Protein AF-A0A6M8W0R6-F1 (afdb_monomer_lite)

Structure (mmCIF, N/CA/C/O backbone):
data_AF-A0A6M8W0R6-F1
#
_entry.id   AF-A0A6M8W0R6-F1
#
loop_
_atom_site.group_PDB
_atom_site.id
_atom_site.type_symbol
_atom_site.label_atom_id
_atom_site.label_alt_id
_atom_site.label_comp_id
_atom_site.label_asym_id
_atom_site.label_entity_id
_atom_site.label_seq_id
_atom_site.pdbx_PDB_ins_code
_atom_site.Cartn_x
_atom_site.Cartn_y
_atom_site.Cartn_z
_atom_site.occupancy
_atom_site.B_iso_or_equiv
_atom_site.auth_seq_id
_atom_site.auth_comp_id
_atom_site.auth_asym_id
_atom_site.auth_atom_id
_atom_site.pdbx_PDB_model_num
ATOM 1 N N . MET A 1 1 ? -6.877 -19.768 3.402 1.00 74.31 1 MET A N 1
ATOM 2 C CA . MET A 1 1 ? -6.505 -19.275 4.752 1.00 74.31 1 MET A CA 1
ATOM 3 C C . MET A 1 1 ? -7.081 -17.891 5.001 1.00 74.31 1 MET A C 1
ATOM 5 O O . MET A 1 1 ? -7.782 -17.761 5.990 1.00 74.31 1 MET A O 1
ATOM 9 N N . ILE A 1 2 ? -6.895 -16.935 4.081 1.00 82.69 2 ILE A N 1
ATOM 10 C CA . ILE A 1 2 ? -7.467 -15.575 4.147 1.00 82.69 2 ILE A CA 1
ATOM 11 C C . ILE A 1 2 ? -8.979 -15.591 4.434 1.00 82.69 2 ILE A C 1
ATOM 13 O O . ILE A 1 2 ? -9.395 -15.089 5.466 1.00 82.69 2 ILE A O 1
ATOM 17 N N . GLU A 1 3 ? -9.780 -16.310 3.637 1.00 85.50 3 GLU A N 1
ATOM 18 C CA . GLU A 1 3 ? -11.243 -16.415 3.842 1.00 85.50 3 GLU A CA 1
ATOM 19 C C . GLU A 1 3 ? -11.648 -16.878 5.252 1.00 85.50 3 GLU A C 1
ATOM 21 O O . GLU A 1 3 ? -12.659 -16.446 5.806 1.00 85.50 3 GLU A O 1
ATOM 26 N N . ARG A 1 4 ? -10.855 -17.776 5.852 1.00 89.25 4 ARG A N 1
ATOM 27 C CA . ARG A 1 4 ? -11.108 -18.260 7.212 1.00 89.25 4 ARG A CA 1
ATOM 28 C C . ARG A 1 4 ? -10.825 -17.161 8.233 1.00 89.25 4 ARG A C 1
ATOM 30 O O . ARG A 1 4 ? -11.623 -17.012 9.152 1.00 89.25 4 ARG A O 1
ATOM 37 N N . THR A 1 5 ? -9.721 -16.432 8.084 1.00 87.81 5 THR A N 1
ATOM 38 C CA . THR A 1 5 ? -9.369 -15.304 8.958 1.00 87.81 5 THR A CA 1
ATOM 39 C C . THR A 1 5 ? -10.418 -14.199 8.862 1.00 87.81 5 THR A C 1
ATOM 41 O O . THR A 1 5 ? -10.904 -13.751 9.895 1.00 87.81 5 THR A O 1
ATOM 44 N N . THR A 1 6 ? -10.868 -13.862 7.651 1.00 91.06 6 THR A N 1
ATOM 45 C CA . THR A 1 6 ? -11.918 -12.858 7.423 1.00 91.06 6 THR A CA 1
ATOM 46 C C . THR A 1 6 ? -13.233 -13.221 8.075 1.00 91.06 6 THR A C 1
ATOM 48 O O . THR A 1 6 ? -13.849 -12.384 8.734 1.00 91.06 6 THR A O 1
ATOM 51 N N . ARG A 1 7 ? -13.641 -14.488 7.976 1.00 94.62 7 ARG A N 1
ATOM 52 C CA . ARG A 1 7 ? -14.832 -14.960 8.681 1.00 94.62 7 ARG A CA 1
ATOM 53 C C . ARG A 1 7 ? -14.685 -14.826 10.198 1.00 94.62 7 ARG A C 1
ATOM 55 O O . ARG A 1 7 ? -15.567 -14.267 10.833 1.00 94.62 7 ARG A O 1
ATOM 62 N N . LEU A 1 8 ? -13.567 -15.290 10.764 1.00 94.31 8 LEU A N 1
ATOM 63 C CA . LEU A 1 8 ? -13.318 -15.200 12.209 1.00 94.31 8 LEU A CA 1
ATOM 64 C C . LEU A 1 8 ? -13.283 -13.745 12.696 1.00 94.31 8 LEU A C 1
ATOM 66 O O . LEU A 1 8 ? -13.772 -13.454 13.784 1.00 94.31 8 LEU A O 1
ATOM 70 N N . LYS A 1 9 ? -12.732 -12.828 11.891 1.00 96.12 9 LYS A N 1
ATOM 71 C CA . LYS A 1 9 ? -12.726 -11.397 12.202 1.00 96.12 9 LYS A CA 1
ATOM 72 C C . LYS A 1 9 ? -14.151 -10.856 12.238 1.00 96.12 9 LYS A C 1
ATOM 74 O O . LYS A 1 9 ? -14.508 -10.159 13.180 1.00 96.12 9 LYS A O 1
ATOM 79 N N . GLY A 1 10 ? -14.975 -11.226 11.255 1.00 94.19 10 GLY A N 1
ATOM 80 C CA . GLY A 1 10 ? -16.397 -10.884 11.221 1.00 94.19 10 GLY A CA 1
ATOM 81 C C . GLY A 1 10 ? -17.156 -11.376 12.456 1.00 94.19 10 GLY A C 1
ATOM 82 O O . GLY A 1 10 ? -17.935 -10.618 13.030 1.00 94.19 10 GLY A O 1
ATOM 83 N N . ASP A 1 11 ? -16.874 -12.599 12.912 1.00 95.62 11 ASP A N 1
ATOM 84 C CA . ASP A 1 11 ? -17.458 -13.148 14.141 1.00 95.62 11 ASP A CA 1
ATOM 85 C C . ASP A 1 11 ? -17.051 -12.315 15.373 1.00 95.62 11 ASP A C 1
ATOM 87 O O . ASP A 1 11 ? -17.911 -11.934 16.167 1.00 95.62 11 ASP A O 1
ATOM 91 N N . ALA A 1 12 ? -15.767 -11.958 15.501 1.00 95.25 12 ALA A N 1
ATOM 92 C CA . ALA A 1 12 ? -15.261 -11.126 16.598 1.00 95.25 12 ALA A CA 1
ATOM 93 C C . ALA A 1 12 ? -15.874 -9.713 16.601 1.00 95.25 12 ALA A C 1
ATOM 95 O O . ALA A 1 12 ? -16.261 -9.193 17.651 1.00 95.25 12 ALA A O 1
ATOM 96 N N . VAL A 1 13 ? -16.032 -9.109 15.419 1.00 95.38 13 VAL A N 1
ATOM 97 C CA . VAL A 1 13 ? -16.714 -7.818 15.255 1.00 95.38 13 VAL A CA 1
ATOM 98 C C . VAL A 1 13 ? -18.177 -7.920 15.686 1.00 95.38 13 VAL A C 1
ATOM 100 O O . VAL A 1 13 ? -18.659 -7.068 16.438 1.00 95.38 13 VAL A O 1
ATOM 103 N N . ALA A 1 14 ? -18.877 -8.985 15.283 1.00 96.00 14 ALA A N 1
ATOM 104 C CA . ALA A 1 14 ? -20.269 -9.220 15.660 1.00 96.00 14 ALA A CA 1
ATOM 105 C C . ALA A 1 14 ? -20.444 -9.404 17.178 1.00 96.00 14 ALA A C 1
ATOM 107 O O . ALA A 1 14 ? -21.436 -8.938 17.743 1.00 96.00 14 ALA A O 1
ATOM 108 N N . THR A 1 15 ? -19.470 -10.020 17.856 1.00 96.31 15 THR A N 1
ATOM 109 C CA . THR A 1 15 ? -19.457 -10.164 19.321 1.00 96.31 15 THR A CA 1
ATOM 110 C C . THR A 1 15 ? -18.869 -8.963 20.063 1.00 96.31 15 THR A C 1
ATOM 112 O O . THR A 1 15 ? -18.814 -8.990 21.290 1.00 96.31 15 THR A O 1
ATOM 115 N N . ARG A 1 16 ? -18.474 -7.896 19.352 1.00 95.44 16 ARG A N 1
ATOM 116 C CA . ARG A 1 16 ? -17.844 -6.687 19.911 1.00 95.44 16 ARG A CA 1
ATOM 117 C C . ARG A 1 16 ? -16.530 -6.946 20.656 1.00 95.44 16 ARG A C 1
ATOM 119 O O . ARG A 1 16 ? -16.221 -6.257 21.627 1.00 95.44 16 ARG A O 1
ATOM 126 N N . ASP A 1 17 ? -15.760 -7.925 20.194 1.00 97.31 17 ASP A N 1
ATOM 127 C CA . ASP A 1 17 ? -14.428 -8.217 20.720 1.00 97.31 17 ASP A CA 1
ATOM 128 C C . ASP A 1 17 ? -13.361 -7.498 19.883 1.00 97.31 17 ASP A C 1
ATOM 130 O O . ASP A 1 17 ? -12.861 -8.020 18.885 1.00 97.31 17 ASP A O 1
ATOM 134 N N . GLU A 1 18 ? -13.043 -6.262 20.274 1.00 96.44 18 GLU A N 1
ATOM 135 C CA . GLU A 1 18 ? -12.073 -5.424 19.559 1.00 96.44 18 GLU A CA 1
ATOM 136 C C . GLU A 1 18 ? -10.663 -6.026 19.562 1.00 96.44 18 GLU A C 1
ATOM 138 O O . GLU A 1 18 ? -9.964 -5.954 18.552 1.00 96.44 18 GLU A O 1
ATOM 143 N N . ALA A 1 19 ? -10.247 -6.634 20.676 1.00 96.44 19 ALA A N 1
ATOM 144 C CA . ALA A 1 19 ? -8.911 -7.202 20.804 1.00 96.44 19 ALA A CA 1
ATOM 145 C C . ALA A 1 19 ? -8.714 -8.335 19.790 1.00 96.44 19 ALA A C 1
ATOM 147 O O . ALA A 1 19 ? -7.768 -8.300 18.999 1.00 96.44 19 ALA A O 1
ATOM 148 N N . ILE A 1 20 ? -9.657 -9.283 19.743 1.00 97.19 20 ILE A N 1
ATOM 149 C CA . ILE A 1 20 ? -9.612 -10.389 18.782 1.00 97.19 20 ILE A CA 1
ATOM 150 C C . ILE A 1 20 ? -9.788 -9.876 17.346 1.00 97.19 20 ILE A C 1
ATOM 152 O O . ILE A 1 20 ? -9.085 -10.335 16.445 1.00 97.19 20 ILE A O 1
ATOM 156 N N . ALA A 1 21 ? -10.685 -8.915 17.104 1.00 97.88 21 ALA A N 1
ATOM 157 C CA . ALA A 1 21 ? -10.889 -8.359 15.766 1.00 97.88 21 ALA A CA 1
ATOM 158 C C . ALA A 1 21 ? -9.613 -7.696 15.214 1.00 97.88 21 ALA A C 1
ATOM 160 O O . ALA A 1 21 ? -9.256 -7.907 14.052 1.00 97.88 21 ALA A O 1
ATOM 161 N N . ASN A 1 22 ? -8.896 -6.939 16.048 1.00 98.25 22 ASN A N 1
ATOM 162 C CA . ASN A 1 22 ? -7.649 -6.273 15.674 1.00 98.25 22 ASN A CA 1
ATOM 163 C C . ASN A 1 22 ? -6.489 -7.266 15.500 1.00 98.25 22 ASN A C 1
ATOM 165 O O . ASN A 1 22 ? -5.708 -7.136 14.554 1.00 98.25 22 ASN A O 1
ATOM 169 N N . GLU A 1 23 ? -6.394 -8.296 16.347 1.00 98.00 23 GLU A N 1
ATOM 170 C CA . GLU A 1 23 ? -5.420 -9.379 16.160 1.00 98.00 23 GLU A CA 1
ATOM 171 C C . GLU A 1 23 ? -5.658 -10.116 14.830 1.00 98.00 23 GLU A C 1
ATOM 173 O O . GLU A 1 23 ? -4.725 -10.344 14.056 1.00 98.00 23 GLU A O 1
ATOM 178 N N . LEU A 1 24 ? -6.916 -10.437 14.512 1.00 98.00 24 LEU A N 1
ATOM 179 C CA . LEU A 1 24 ? -7.282 -11.090 13.255 1.00 98.00 24 LEU A CA 1
ATOM 180 C C . LEU A 1 24 ? -7.029 -10.201 12.036 1.00 98.00 24 LEU A C 1
ATOM 182 O O . LEU A 1 24 ? -6.551 -10.711 11.024 1.00 98.00 24 LEU A O 1
ATOM 186 N N . LEU A 1 25 ? -7.258 -8.888 12.139 1.00 98.19 25 LEU A N 1
ATOM 187 C CA . LEU A 1 25 ? -6.863 -7.928 11.105 1.00 98.19 25 LEU A CA 1
ATOM 188 C C . LEU A 1 25 ? -5.352 -7.977 10.835 1.00 98.19 25 LEU A C 1
ATOM 190 O O . LEU A 1 25 ? -4.927 -7.961 9.679 1.00 98.19 25 LEU A O 1
ATOM 194 N N . ALA A 1 26 ? -4.526 -8.068 11.881 1.00 98.06 26 ALA A N 1
ATOM 195 C CA . ALA A 1 26 ? -3.083 -8.197 11.703 1.00 98.06 26 ALA A CA 1
ATOM 196 C C . ALA A 1 26 ? -2.717 -9.491 10.960 1.00 98.06 26 ALA A C 1
ATOM 198 O O . ALA A 1 26 ? -1.890 -9.454 10.048 1.00 98.06 26 ALA A O 1
ATOM 199 N N . TYR A 1 27 ? -3.366 -10.617 11.278 1.00 97.88 27 TYR A N 1
ATOM 200 C CA . TYR A 1 27 ? -3.160 -11.866 10.540 1.00 97.88 27 TYR A CA 1
ATOM 201 C C . TYR A 1 27 ? -3.607 -11.787 9.075 1.00 97.88 27 TYR A C 1
ATOM 203 O O . TYR A 1 27 ? -2.934 -12.367 8.224 1.00 97.88 27 TYR A O 1
ATOM 211 N N . GLU A 1 28 ? -4.704 -11.092 8.755 1.00 97.69 28 GLU A N 1
ATOM 212 C CA . GLU A 1 28 ? -5.105 -10.860 7.357 1.00 97.69 28 GLU A CA 1
ATOM 213 C C . GLU A 1 28 ? -3.999 -10.138 6.594 1.00 97.69 28 GLU A C 1
ATOM 215 O O . GLU A 1 28 ? -3.500 -10.657 5.599 1.00 97.69 28 GLU A O 1
ATOM 220 N N . TYR A 1 29 ? -3.522 -9.013 7.129 1.00 98.12 29 TYR A N 1
ATOM 221 C CA . TYR A 1 29 ? -2.441 -8.260 6.506 1.00 98.12 29 TYR A CA 1
ATOM 222 C C . TYR A 1 29 ? -1.124 -9.045 6.416 1.00 98.12 29 TYR A C 1
ATOM 224 O O . TYR A 1 29 ? -0.386 -8.900 5.443 1.00 98.12 29 TYR A O 1
ATOM 232 N N . MET A 1 30 ? -0.816 -9.909 7.388 1.00 97.88 30 MET A N 1
ATOM 233 C CA . MET A 1 30 ? 0.338 -10.815 7.309 1.00 97.88 30 MET A CA 1
ATOM 234 C C . MET A 1 30 ? 0.210 -11.810 6.154 1.00 97.88 30 MET A C 1
ATOM 236 O O . MET A 1 30 ? 1.177 -12.036 5.424 1.00 97.88 30 MET A O 1
ATOM 240 N N . LEU A 1 31 ? -0.969 -12.414 5.992 1.00 97.81 31 LEU A N 1
ATOM 241 C CA . LEU A 1 31 ? -1.241 -13.347 4.902 1.00 97.81 31 LEU A CA 1
ATOM 242 C C . LEU A 1 31 ? -1.198 -12.636 3.548 1.00 97.81 31 LEU A C 1
ATOM 244 O O . LEU A 1 31 ? -0.586 -13.162 2.621 1.00 97.81 31 LEU A O 1
ATOM 248 N N . ASP A 1 32 ? -1.765 -11.434 3.456 1.00 98.00 32 ASP A N 1
ATOM 249 C CA . ASP A 1 32 ? -1.728 -10.609 2.249 1.00 98.00 32 ASP A CA 1
ATOM 250 C C . ASP A 1 32 ? -0.300 -10.202 1.886 1.00 98.00 32 ASP A C 1
ATOM 252 O O . ASP A 1 32 ? 0.072 -10.232 0.711 1.00 98.00 32 ASP A O 1
ATOM 256 N N . ALA A 1 33 ? 0.528 -9.868 2.879 1.00 98.31 33 ALA A N 1
ATOM 257 C CA . ALA A 1 33 ? 1.925 -9.528 2.652 1.00 98.31 33 ALA A CA 1
ATOM 258 C C . ALA A 1 33 ? 2.721 -10.715 2.094 1.00 98.31 33 ALA A C 1
ATOM 260 O O . ALA A 1 33 ? 3.539 -10.536 1.193 1.00 98.31 33 ALA A O 1
ATOM 261 N N . LEU A 1 34 ? 2.480 -11.923 2.611 1.00 98.00 34 LEU A N 1
ATOM 262 C CA . LEU A 1 34 ? 3.116 -13.149 2.122 1.00 98.00 34 LEU A CA 1
ATOM 263 C C . LEU A 1 34 ? 2.611 -13.534 0.728 1.00 98.00 34 LEU A C 1
ATOM 265 O O . LEU A 1 34 ? 3.411 -13.897 -0.131 1.00 98.00 34 LEU A O 1
ATOM 269 N N . ALA A 1 35 ? 1.300 -13.443 0.492 1.00 98.31 35 ALA A N 1
ATOM 270 C CA . ALA A 1 35 ? 0.700 -13.742 -0.804 1.00 98.31 35 ALA A CA 1
ATOM 271 C C . ALA A 1 35 ? 1.258 -12.817 -1.892 1.00 98.31 35 ALA A C 1
ATOM 273 O O . ALA A 1 35 ? 1.765 -13.294 -2.902 1.00 98.31 35 ALA A O 1
ATOM 274 N N . ASN A 1 36 ? 1.277 -11.507 -1.633 1.00 98.69 36 ASN A N 1
ATOM 275 C CA . ASN A 1 36 ? 1.835 -10.539 -2.569 1.00 98.69 36 ASN A CA 1
ATOM 276 C C . ASN A 1 36 ? 3.340 -10.737 -2.789 1.00 98.69 36 ASN A C 1
ATOM 278 O O . ASN A 1 36 ? 3.817 -10.586 -3.908 1.00 98.69 36 ASN A O 1
ATOM 282 N N . GLU A 1 37 ? 4.115 -11.119 -1.774 1.00 98.56 37 GLU A N 1
ATOM 283 C CA . GLU A 1 37 ? 5.524 -11.438 -2.010 1.00 98.56 37 GLU A CA 1
ATOM 284 C C . GLU A 1 37 ? 5.690 -12.650 -2.946 1.00 98.56 37 GLU A C 1
ATOM 286 O O . GLU A 1 37 ? 6.512 -12.624 -3.864 1.00 98.56 37 GLU A O 1
ATOM 291 N N . LEU A 1 38 ? 4.897 -13.708 -2.756 1.00 98.56 38 LEU A N 1
ATOM 292 C CA . LEU A 1 38 ? 4.911 -14.874 -3.644 1.00 98.56 38 LEU A CA 1
ATOM 293 C C . LEU A 1 38 ? 4.502 -14.499 -5.072 1.00 98.56 38 LEU A C 1
ATOM 295 O O . LEU A 1 38 ? 5.188 -14.882 -6.024 1.00 98.56 38 LEU A O 1
ATOM 299 N N . ASP A 1 39 ? 3.447 -13.701 -5.218 1.00 98.75 39 ASP A N 1
ATOM 300 C CA . ASP A 1 39 ? 2.971 -13.219 -6.514 1.00 98.75 39 ASP A CA 1
ATOM 301 C C . ASP A 1 39 ? 3.998 -12.318 -7.207 1.00 98.75 39 ASP A C 1
ATOM 303 O O . ASP A 1 39 ? 4.158 -12.391 -8.426 1.00 98.75 39 ASP A O 1
ATOM 307 N N . MET A 1 40 ? 4.775 -11.535 -6.451 1.00 98.69 40 MET A N 1
ATOM 308 C CA . MET A 1 40 ? 5.909 -10.789 -6.996 1.00 98.69 40 MET A CA 1
ATOM 309 C C . MET A 1 40 ? 6.934 -11.743 -7.625 1.00 98.69 40 MET A C 1
ATOM 311 O O . MET A 1 40 ? 7.334 -11.522 -8.769 1.00 98.69 40 MET A O 1
ATOM 315 N N . TYR A 1 41 ? 7.340 -12.821 -6.942 1.00 98.50 41 TYR A N 1
ATOM 316 C CA . TYR A 1 41 ? 8.279 -13.784 -7.535 1.00 98.50 41 TYR A CA 1
ATOM 317 C C . TYR A 1 41 ? 7.690 -14.476 -8.766 1.00 98.50 41 TYR A C 1
ATOM 319 O O . TYR A 1 41 ? 8.403 -14.662 -9.752 1.00 98.50 41 TYR A O 1
ATOM 327 N N . ILE A 1 42 ? 6.406 -14.842 -8.736 1.00 98.69 42 ILE A N 1
ATOM 328 C CA . ILE A 1 42 ? 5.718 -15.437 -9.889 1.00 98.69 42 ILE A CA 1
ATOM 329 C C . ILE A 1 42 ? 5.730 -14.460 -11.070 1.00 98.69 42 ILE A C 1
ATOM 331 O O . ILE A 1 42 ? 6.095 -14.850 -12.178 1.00 98.69 42 ILE A O 1
ATOM 335 N N . ALA A 1 43 ? 5.405 -13.189 -10.838 1.00 98.38 43 ALA A N 1
ATOM 336 C CA . ALA A 1 43 ? 5.406 -12.159 -11.868 1.00 98.38 43 ALA A CA 1
ATOM 337 C C . ALA A 1 43 ? 6.808 -11.918 -12.451 1.00 98.38 43 ALA A C 1
ATOM 339 O O . ALA A 1 43 ? 6.938 -11.812 -13.669 1.00 98.38 43 ALA A O 1
ATOM 340 N N . LEU A 1 44 ? 7.863 -11.926 -11.624 1.00 97.31 44 LEU A N 1
ATOM 341 C CA . LEU A 1 44 ? 9.252 -11.874 -12.103 1.00 97.31 44 LEU A CA 1
ATOM 342 C C . LEU A 1 44 ? 9.592 -13.081 -12.989 1.00 97.31 44 LEU A C 1
ATOM 344 O O . LEU A 1 44 ? 10.250 -12.932 -14.013 1.00 97.31 44 LEU A O 1
ATOM 348 N N . LYS A 1 45 ? 9.131 -14.286 -12.629 1.00 97.75 45 LYS A N 1
ATOM 349 C CA . LYS A 1 45 ? 9.341 -15.500 -13.440 1.00 97.75 45 LYS A CA 1
ATOM 350 C C . LYS A 1 45 ? 8.554 -15.504 -14.749 1.00 97.75 45 LYS A C 1
ATOM 352 O O . LYS A 1 45 ? 8.926 -16.233 -15.661 1.00 97.75 45 LYS A O 1
ATOM 357 N N . GLN A 1 46 ? 7.487 -14.718 -14.828 1.00 97.50 46 GLN A N 1
ATOM 358 C CA . GLN A 1 46 ? 6.654 -14.546 -16.017 1.00 97.50 46 GLN A CA 1
ATOM 359 C C . GLN A 1 46 ? 7.062 -13.336 -16.867 1.00 97.50 46 GLN A C 1
ATOM 361 O O . GLN A 1 46 ? 6.296 -12.952 -17.744 1.00 97.50 46 GLN A O 1
ATOM 366 N N . ASP A 1 47 ? 8.221 -12.729 -16.592 1.00 94.75 47 ASP A N 1
ATOM 367 C CA . ASP A 1 47 ? 8.716 -11.541 -17.295 1.00 94.75 47 ASP A CA 1
ATOM 368 C C . ASP A 1 47 ? 7.720 -10.367 -17.269 1.00 94.75 47 ASP A C 1
ATOM 370 O O . ASP A 1 47 ? 7.524 -9.639 -18.234 1.00 94.75 47 ASP A O 1
ATOM 374 N N . ALA A 1 48 ? 7.033 -10.198 -16.132 1.00 95.75 48 ALA A N 1
ATOM 375 C CA . ALA A 1 48 ? 6.048 -9.142 -15.925 1.00 95.75 48 ALA A CA 1
ATOM 376 C C . ALA A 1 48 ? 6.491 -8.187 -14.800 1.00 95.75 48 ALA A C 1
ATOM 378 O O . ALA A 1 48 ? 5.882 -8.180 -13.720 1.00 95.75 48 ALA A O 1
ATOM 379 N N . PRO A 1 49 ? 7.537 -7.367 -15.018 1.00 95.19 49 PRO A N 1
ATOM 380 C CA . PRO A 1 49 ? 8.163 -6.567 -13.967 1.00 95.19 49 PRO A CA 1
ATOM 381 C C . PRO A 1 49 ? 7.218 -5.512 -13.379 1.00 95.19 49 PRO A C 1
ATOM 383 O O . PRO A 1 49 ? 7.229 -5.295 -12.170 1.00 95.19 49 PRO A O 1
ATOM 386 N N . GLY A 1 50 ? 6.332 -4.917 -14.186 1.00 95.25 50 GLY A N 1
ATOM 387 C CA . GLY A 1 50 ? 5.317 -3.974 -13.699 1.00 95.25 50 GLY A CA 1
ATOM 388 C C . GLY A 1 50 ? 4.355 -4.603 -12.687 1.00 95.25 50 GLY A C 1
ATOM 389 O O . GLY A 1 50 ? 4.078 -4.010 -11.646 1.00 95.25 50 GLY A O 1
ATOM 390 N N . ARG A 1 51 ? 3.902 -5.840 -12.945 1.00 97.19 51 ARG A N 1
ATOM 391 C CA . ARG A 1 51 ? 3.074 -6.597 -11.989 1.00 97.19 51 ARG A CA 1
ATOM 392 C C . ARG A 1 51 ? 3.873 -6.980 -10.751 1.00 97.19 51 ARG A C 1
ATOM 394 O O . ARG A 1 51 ? 3.367 -6.844 -9.641 1.00 97.19 51 ARG A O 1
ATOM 401 N N . ALA A 1 52 ? 5.121 -7.410 -10.933 1.00 98.19 52 ALA A N 1
ATOM 402 C CA . ALA A 1 52 ? 6.000 -7.737 -9.820 1.00 98.19 52 ALA A CA 1
ATOM 403 C C . ALA A 1 52 ? 6.200 -6.534 -8.885 1.00 98.19 52 ALA A C 1
ATOM 405 O O . ALA A 1 52 ? 6.076 -6.683 -7.673 1.00 98.19 52 ALA A O 1
ATOM 406 N N . TRP A 1 53 ? 6.417 -5.337 -9.436 1.00 97.94 53 TRP A N 1
ATOM 407 C CA . TRP A 1 53 ? 6.519 -4.101 -8.661 1.00 97.94 53 TRP A CA 1
ATOM 408 C C . TRP A 1 53 ? 5.259 -3.843 -7.830 1.00 97.94 53 TRP A C 1
ATOM 410 O O . TRP A 1 53 ? 5.353 -3.634 -6.623 1.00 97.94 53 TRP A O 1
ATOM 420 N N . THR A 1 54 ? 4.075 -3.914 -8.449 1.00 98.00 54 THR A N 1
ATOM 421 C CA . THR A 1 54 ? 2.799 -3.719 -7.741 1.00 98.00 54 THR A CA 1
ATOM 422 C C . THR A 1 54 ? 2.652 -4.691 -6.575 1.00 98.00 54 THR A C 1
ATOM 424 O O . THR A 1 54 ? 2.309 -4.271 -5.471 1.00 98.00 54 THR A O 1
ATOM 427 N N . HIS A 1 55 ? 2.965 -5.969 -6.786 1.00 98.69 55 HIS A N 1
ATOM 428 C CA . HIS A 1 55 ? 2.925 -6.971 -5.728 1.00 98.69 55 HIS A CA 1
ATOM 429 C C . HIS A 1 55 ? 3.943 -6.693 -4.613 1.00 98.69 55 HIS A C 1
ATOM 431 O O . HIS A 1 55 ? 3.599 -6.780 -3.438 1.00 98.69 55 HIS A O 1
ATOM 437 N N . LEU A 1 56 ? 5.169 -6.275 -4.934 1.00 98.56 56 LEU A N 1
ATOM 438 C CA . LEU A 1 56 ? 6.142 -5.898 -3.907 1.00 98.56 56 LEU A CA 1
ATOM 439 C C . LEU A 1 56 ? 5.649 -4.722 -3.049 1.00 98.56 56 LEU A C 1
ATOM 441 O O . LEU A 1 56 ? 5.730 -4.785 -1.821 1.00 98.56 56 LEU A O 1
ATOM 445 N N . VAL A 1 57 ? 5.126 -3.663 -3.674 1.00 98.31 57 VAL A N 1
ATOM 446 C CA . VAL A 1 57 ? 4.609 -2.494 -2.944 1.00 98.31 57 VAL A CA 1
ATOM 447 C C . VAL A 1 57 ? 3.410 -2.888 -2.074 1.00 98.31 57 VAL A C 1
ATOM 449 O O . VAL A 1 57 ? 3.371 -2.523 -0.898 1.00 98.31 57 VAL A O 1
ATOM 452 N N . ASN A 1 58 ? 2.496 -3.717 -2.589 1.00 98.62 58 ASN A N 1
ATOM 453 C CA . ASN A 1 58 ? 1.390 -4.271 -1.804 1.00 98.62 58 ASN A CA 1
ATOM 454 C C . ASN A 1 58 ? 1.894 -5.068 -0.594 1.00 98.62 58 ASN A C 1
ATOM 456 O O . ASN A 1 58 ? 1.369 -4.908 0.507 1.00 98.62 58 ASN A O 1
ATOM 460 N N . ALA A 1 59 ? 2.930 -5.896 -0.768 1.00 98.69 59 ALA A N 1
ATOM 461 C CA . ALA A 1 59 ? 3.514 -6.671 0.323 1.00 98.69 59 ALA A CA 1
ATOM 462 C C . ALA A 1 59 ? 4.108 -5.768 1.416 1.00 98.69 59 ALA A C 1
ATOM 464 O O . ALA A 1 59 ? 3.904 -6.016 2.607 1.00 98.69 59 ALA A O 1
ATOM 465 N N . GLN A 1 60 ? 4.808 -4.699 1.023 1.00 98.44 60 GLN A N 1
ATOM 466 C CA . GLN A 1 60 ? 5.364 -3.707 1.949 1.00 98.44 60 GLN A CA 1
ATOM 467 C C . GLN A 1 60 ? 4.257 -2.971 2.720 1.00 98.44 60 GLN A C 1
ATOM 469 O O . GLN A 1 60 ? 4.336 -2.839 3.944 1.00 98.44 60 GLN A O 1
ATOM 474 N N . MET A 1 61 ? 3.205 -2.529 2.021 1.00 97.88 61 MET A N 1
ATOM 475 C CA . MET A 1 61 ? 2.058 -1.849 2.630 1.00 97.88 61 MET A CA 1
ATOM 476 C C . MET A 1 61 ? 1.304 -2.763 3.597 1.00 97.88 61 MET A C 1
ATOM 478 O O . MET A 1 61 ? 1.065 -2.370 4.738 1.00 97.88 61 MET A O 1
ATOM 482 N N . ALA A 1 62 ? 0.990 -3.992 3.180 1.00 98.31 62 ALA A N 1
ATOM 483 C CA . ALA A 1 62 ? 0.312 -4.976 4.016 1.00 98.31 62 ALA A CA 1
ATOM 484 C C . ALA A 1 62 ? 1.138 -5.305 5.270 1.00 98.31 62 ALA A C 1
ATOM 486 O O . ALA A 1 62 ? 0.613 -5.259 6.378 1.00 98.31 62 ALA A O 1
ATOM 487 N N . ALA A 1 63 ? 2.453 -5.512 5.147 1.00 98.31 63 ALA A N 1
ATOM 488 C CA . ALA A 1 63 ? 3.311 -5.734 6.311 1.00 98.31 63 ALA A CA 1
ATOM 489 C C . ALA A 1 63 ? 3.308 -4.538 7.284 1.00 98.31 63 ALA A C 1
ATOM 491 O O . ALA A 1 63 ? 3.229 -4.735 8.496 1.00 98.31 63 ALA A O 1
ATOM 492 N N . SER A 1 64 ? 3.337 -3.300 6.775 1.00 97.31 64 SER A N 1
ATOM 493 C CA . SER A 1 64 ? 3.215 -2.097 7.613 1.00 97.31 64 SER A CA 1
ATOM 494 C C . SER A 1 64 ? 1.846 -2.004 8.298 1.00 97.31 64 SER A C 1
ATOM 496 O O . SER A 1 64 ? 1.762 -1.642 9.472 1.00 97.31 64 SER A O 1
ATOM 498 N N . HIS A 1 65 ? 0.767 -2.348 7.593 1.00 98.00 65 HIS A N 1
ATOM 499 C CA . HIS A 1 65 ? -0.583 -2.372 8.153 1.00 98.00 65 HIS A CA 1
ATOM 500 C C . HIS A 1 65 ? -0.755 -3.449 9.223 1.00 98.00 65 HIS A C 1
ATOM 502 O O . HIS A 1 65 ? -1.377 -3.170 10.244 1.00 98.00 65 HIS A O 1
ATOM 508 N N . ALA A 1 66 ? -0.154 -4.629 9.048 1.00 98.25 66 ALA A N 1
ATOM 509 C CA . ALA A 1 66 ? -0.170 -5.687 10.054 1.00 98.25 66 ALA A CA 1
ATOM 510 C C . ALA A 1 66 ? 0.401 -5.195 11.390 1.00 98.25 66 ALA A C 1
ATOM 512 O O . ALA A 1 66 ? -0.218 -5.387 12.433 1.00 98.25 66 ALA A O 1
ATOM 513 N N . VAL A 1 67 ? 1.545 -4.503 11.352 1.00 98.00 67 VAL A N 1
ATOM 514 C CA . VAL A 1 67 ? 2.178 -3.961 12.563 1.00 98.00 67 VAL A CA 1
ATOM 515 C C . VAL A 1 67 ? 1.311 -2.895 13.226 1.00 98.00 67 VAL A C 1
ATOM 517 O O . VAL A 1 67 ? 1.173 -2.877 14.446 1.00 98.00 67 VAL A O 1
ATOM 520 N N . LYS A 1 68 ? 0.695 -2.017 12.427 1.00 97.31 68 LYS A N 1
ATOM 521 C CA . LYS A 1 68 ? -0.240 -1.007 12.940 1.00 97.31 68 LYS A CA 1
ATOM 522 C C . LYS A 1 68 ? -1.496 -1.632 13.548 1.00 97.31 68 LYS A C 1
ATOM 524 O O . LYS A 1 68 ? -2.067 -1.047 14.462 1.00 97.31 68 LYS A O 1
ATOM 529 N N . ALA A 1 69 ? -1.927 -2.783 13.037 1.00 97.50 69 ALA A N 1
ATOM 530 C CA . ALA A 1 69 ? -3.150 -3.445 13.459 1.00 97.50 69 ALA A CA 1
ATOM 531 C C . ALA A 1 69 ? -3.027 -4.125 14.829 1.00 97.50 69 ALA A C 1
ATOM 533 O O . ALA A 1 69 ? -3.972 -4.062 15.611 1.00 97.50 69 ALA A O 1
ATOM 534 N N . HIS A 1 70 ? -1.899 -4.775 15.137 1.00 98.00 70 HIS A N 1
ATOM 535 C CA . HIS A 1 70 ? -1.736 -5.459 16.422 1.00 98.00 70 HIS A CA 1
ATOM 536 C C . HIS A 1 70 ? -0.273 -5.809 16.743 1.00 98.00 70 HIS A C 1
ATOM 538 O O . HIS A 1 70 ? 0.535 -6.076 15.852 1.00 98.00 70 HIS A O 1
ATOM 544 N N . GLU A 1 71 ? 0.057 -5.916 18.035 1.00 96.62 71 GLU A N 1
ATOM 545 C CA . GLU A 1 71 ? 1.416 -6.228 18.513 1.00 96.62 71 GLU A CA 1
ATOM 546 C C . GLU A 1 71 ? 1.928 -7.615 18.093 1.00 96.62 71 GLU A C 1
ATOM 548 O O . GLU A 1 71 ? 3.137 -7.838 18.017 1.00 96.62 71 GLU A O 1
ATOM 553 N N . VAL A 1 72 ? 1.025 -8.535 17.740 1.00 96.81 72 VAL A N 1
ATOM 554 C CA . VAL A 1 72 ? 1.382 -9.871 17.229 1.00 96.81 72 VAL A CA 1
ATOM 555 C C . VAL A 1 72 ? 2.284 -9.791 15.990 1.00 96.81 72 VAL A C 1
ATOM 557 O O . VAL A 1 72 ? 3.136 -10.655 15.771 1.00 96.81 72 VAL A O 1
ATOM 560 N N . ALA A 1 73 ? 2.152 -8.714 15.209 1.00 97.00 73 ALA A N 1
ATOM 561 C CA . ALA A 1 73 ? 2.933 -8.463 14.008 1.00 97.00 73 ALA A CA 1
ATOM 562 C C . ALA A 1 73 ? 4.209 -7.637 14.260 1.00 97.00 73 ALA A C 1
ATOM 564 O O . ALA A 1 73 ? 4.975 -7.427 13.322 1.00 97.00 73 ALA A O 1
ATOM 565 N N . ALA A 1 74 ? 4.510 -7.214 15.496 1.00 94.94 74 ALA A N 1
ATOM 566 C CA . ALA A 1 74 ? 5.645 -6.328 15.798 1.00 94.94 74 ALA A CA 1
ATOM 567 C C . ALA A 1 74 ? 6.997 -6.863 15.285 1.00 94.94 74 ALA A C 1
ATOM 569 O O . ALA A 1 74 ? 7.873 -6.108 14.867 1.00 94.94 74 ALA A O 1
ATOM 570 N N . ARG A 1 75 ? 7.166 -8.192 15.236 1.00 93.88 75 ARG A N 1
ATOM 571 C CA . ARG A 1 75 ? 8.386 -8.826 14.705 1.00 93.88 75 ARG A CA 1
ATOM 572 C C . ARG A 1 75 ? 8.623 -8.585 13.210 1.00 93.88 75 ARG A C 1
ATOM 574 O O . ARG A 1 75 ? 9.761 -8.741 12.764 1.00 93.88 75 ARG A O 1
ATOM 581 N N . LEU A 1 76 ? 7.602 -8.209 12.437 1.00 95.81 76 LEU A N 1
ATOM 582 C CA . LEU A 1 76 ? 7.759 -7.912 11.012 1.00 95.81 76 LEU A CA 1
ATOM 583 C C . LEU A 1 76 ? 8.659 -6.695 10.776 1.00 95.81 76 LEU A C 1
ATOM 585 O O . LEU A 1 76 ? 9.429 -6.715 9.816 1.00 95.81 76 LEU A O 1
ATOM 589 N N . GLU A 1 77 ? 8.621 -5.686 11.654 1.00 94.19 77 GLU A N 1
ATOM 590 C CA . GLU A 1 77 ? 9.453 -4.477 11.530 1.00 94.19 77 GLU A CA 1
ATOM 591 C C . GLU A 1 77 ? 10.947 -4.783 11.597 1.00 94.19 77 GLU A C 1
ATOM 593 O O . GLU A 1 77 ? 11.746 -4.139 10.923 1.00 94.19 77 GLU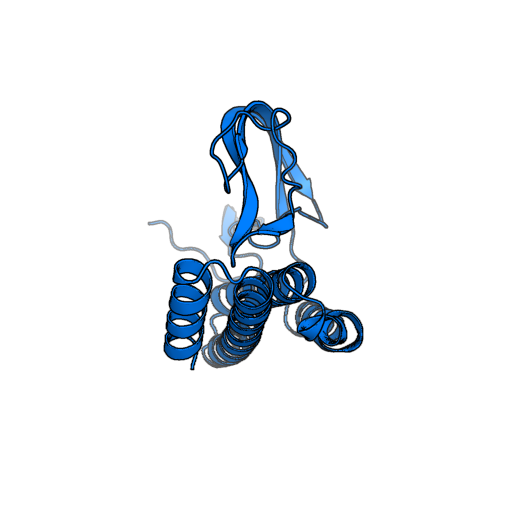 A O 1
ATOM 598 N N . LEU A 1 78 ? 11.331 -5.791 12.383 1.00 92.88 78 LEU A N 1
ATOM 599 C CA . LEU A 1 78 ? 12.736 -6.095 12.640 1.00 92.88 78 LEU A CA 1
ATOM 600 C C . LEU A 1 78 ? 13.396 -6.882 11.506 1.00 92.88 78 LEU A C 1
ATOM 602 O O . LEU A 1 78 ? 14.599 -6.755 11.290 1.00 92.88 78 LEU A O 1
ATOM 606 N N . LEU A 1 79 ? 12.636 -7.733 10.812 1.00 92.25 79 LEU A N 1
ATOM 607 C CA . LEU A 1 79 ? 13.198 -8.708 9.870 1.00 92.25 79 LEU A CA 1
ATOM 608 C C . LEU A 1 79 ? 12.496 -8.706 8.513 1.00 92.25 79 LEU A C 1
ATOM 610 O O . LEU A 1 79 ? 13.155 -8.670 7.475 1.00 92.25 79 LEU A O 1
ATOM 614 N N . TYR A 1 80 ? 11.166 -8.753 8.502 1.00 97.88 80 TYR A N 1
ATOM 615 C CA . TYR A 1 80 ? 10.408 -8.981 7.274 1.00 97.88 80 TYR A CA 1
ATOM 616 C C . TYR A 1 80 ? 10.325 -7.725 6.398 1.00 97.88 80 TYR A C 1
ATOM 618 O O . TYR A 1 80 ? 10.666 -7.787 5.218 1.00 97.88 80 TYR A O 1
ATOM 626 N N . ILE A 1 81 ? 9.962 -6.574 6.972 1.00 98.25 81 ILE A N 1
ATOM 627 C CA . ILE A 1 81 ? 9.871 -5.295 6.249 1.00 98.25 81 ILE A CA 1
ATOM 628 C C . ILE A 1 81 ? 11.241 -4.865 5.684 1.00 98.25 81 ILE A C 1
ATOM 630 O O . ILE A 1 81 ? 11.321 -4.587 4.484 1.00 98.25 81 ILE A O 1
ATOM 634 N N . PRO A 1 82 ? 12.355 -4.892 6.452 1.00 98.19 82 PRO A N 1
ATOM 635 C CA . PRO A 1 82 ? 13.681 -4.594 5.907 1.00 98.19 82 PRO A CA 1
ATOM 636 C C . PRO A 1 82 ? 14.079 -5.509 4.744 1.00 98.19 82 PRO A C 1
ATOM 638 O O . PRO A 1 82 ? 14.715 -5.055 3.790 1.00 98.19 82 PRO A O 1
ATOM 641 N N . ARG A 1 83 ? 13.678 -6.786 4.790 1.00 98.19 83 ARG A N 1
ATOM 642 C CA . ARG A 1 83 ? 13.917 -7.739 3.701 1.00 98.19 83 ARG A CA 1
ATOM 643 C C . ARG A 1 83 ? 13.115 -7.388 2.447 1.00 98.19 83 ARG A C 1
ATOM 645 O O . ARG A 1 83 ? 13.690 -7.435 1.365 1.00 98.19 83 ARG A O 1
ATOM 652 N N . LEU A 1 84 ? 11.851 -6.976 2.567 1.00 98.44 84 LEU A N 1
ATOM 653 C CA . LEU A 1 84 ? 11.069 -6.492 1.418 1.00 98.44 84 LEU A CA 1
ATOM 654 C C . LEU A 1 84 ? 11.706 -5.248 0.777 1.00 98.44 84 LEU A C 1
ATOM 656 O O . LEU A 1 84 ? 11.761 -5.141 -0.444 1.00 98.44 84 LEU A O 1
ATOM 660 N N . HIS A 1 85 ? 12.257 -4.329 1.573 1.00 97.44 85 HIS A N 1
ATOM 661 C CA . HIS A 1 85 ? 13.014 -3.191 1.034 1.00 97.44 85 HIS A CA 1
ATOM 662 C C . HIS A 1 85 ? 14.353 -3.599 0.405 1.00 97.44 85 HIS A C 1
ATOM 664 O O . HIS A 1 85 ? 14.836 -2.937 -0.512 1.00 97.44 85 HIS A O 1
ATOM 670 N N . ALA A 1 86 ? 14.983 -4.675 0.882 1.00 98.12 86 ALA A N 1
ATOM 671 C CA . ALA A 1 86 ? 16.161 -5.230 0.224 1.00 98.12 86 ALA A CA 1
ATOM 672 C C . ALA A 1 86 ? 15.804 -5.843 -1.138 1.00 98.12 86 ALA A C 1
ATOM 674 O O . ALA A 1 86 ? 16.518 -5.588 -2.103 1.00 98.12 86 ALA A O 1
ATOM 675 N N . LEU A 1 87 ? 14.687 -6.574 -1.235 1.00 97.94 87 LEU A N 1
ATOM 676 C CA . LEU A 1 87 ? 14.174 -7.091 -2.509 1.00 97.94 87 LEU A CA 1
ATOM 677 C C . LEU A 1 87 ? 13.897 -5.963 -3.501 1.00 97.94 87 LEU A C 1
ATOM 679 O O . LEU A 1 87 ? 14.297 -6.069 -4.653 1.00 97.94 87 LEU A O 1
ATOM 683 N N . GLU A 1 88 ? 13.303 -4.859 -3.045 1.00 97.44 88 GLU A N 1
ATOM 684 C CA . GLU A 1 88 ? 13.090 -3.666 -3.872 1.00 97.44 88 GLU A CA 1
ATOM 685 C C . GLU A 1 88 ? 14.382 -3.201 -4.550 1.00 97.44 88 GLU A C 1
ATOM 687 O O . GLU A 1 88 ? 14.444 -3.101 -5.770 1.00 97.44 88 GLU A O 1
ATOM 692 N N . ARG A 1 89 ? 15.444 -2.994 -3.763 1.00 96.19 89 ARG A N 1
ATOM 693 C CA . ARG A 1 89 ? 16.732 -2.491 -4.266 1.00 96.19 89 ARG A CA 1
ATOM 694 C C . ARG A 1 89 ? 17.499 -3.498 -5.123 1.00 96.19 89 ARG A C 1
ATOM 696 O O . ARG A 1 89 ? 18.346 -3.089 -5.909 1.00 96.19 89 ARG A O 1
ATOM 703 N N . LEU A 1 90 ? 17.286 -4.795 -4.902 1.00 96.56 90 LEU A N 1
ATOM 704 C CA . LEU A 1 90 ? 18.030 -5.865 -5.572 1.00 96.56 90 LEU A CA 1
ATOM 705 C C . LEU A 1 90 ? 17.353 -6.334 -6.861 1.00 96.56 90 LEU A C 1
ATOM 707 O O . LEU A 1 90 ? 18.044 -6.723 -7.798 1.00 96.56 90 LEU A O 1
ATOM 711 N N . CYS A 1 91 ? 16.022 -6.339 -6.894 1.00 95.44 91 CYS A N 1
ATOM 712 C CA . CYS A 1 91 ? 15.248 -6.881 -8.006 1.00 95.44 91 CYS A CA 1
ATOM 713 C C . CYS A 1 91 ? 14.762 -5.807 -8.979 1.00 95.44 91 CYS A C 1
ATOM 715 O O . CYS A 1 91 ? 14.430 -6.150 -10.111 1.00 95.44 91 CYS A O 1
ATOM 717 N N . PHE A 1 92 ? 14.715 -4.536 -8.566 1.00 95.56 92 PHE A N 1
ATOM 718 C CA . PHE A 1 92 ? 14.149 -3.462 -9.374 1.00 95.56 92 PHE A CA 1
ATOM 719 C C . PHE A 1 92 ? 15.133 -2.292 -9.519 1.00 95.56 92 PHE A C 1
ATOM 721 O O . PHE A 1 92 ? 15.814 -1.927 -8.555 1.00 95.56 92 PHE A O 1
ATOM 728 N N . PRO A 1 93 ? 15.227 -1.678 -10.713 1.00 93.31 93 PRO A N 1
ATOM 729 C CA . PRO A 1 93 ? 15.981 -0.446 -10.891 1.00 93.31 93 PRO A CA 1
ATOM 730 C C . PRO A 1 93 ? 15.312 0.706 -10.135 1.00 93.31 93 PRO A C 1
ATOM 732 O O . PRO A 1 93 ? 14.111 0.673 -9.853 1.00 93.31 93 PRO A O 1
ATOM 735 N N . LYS A 1 94 ? 16.084 1.759 -9.843 1.00 92.56 94 LYS A N 1
ATOM 736 C CA . LYS A 1 94 ? 15.549 2.977 -9.220 1.00 92.56 94 LYS A CA 1
ATOM 737 C C . LYS A 1 94 ? 14.390 3.537 -10.047 1.00 92.56 94 LYS A C 1
ATOM 739 O O . LYS A 1 94 ? 14.504 3.663 -11.262 1.00 92.56 94 LYS A O 1
ATOM 744 N N . GLN A 1 95 ? 13.303 3.876 -9.365 1.00 94.00 95 GLN A N 1
ATOM 745 C CA . GLN A 1 95 ? 12.100 4.450 -9.960 1.00 94.00 95 GLN A CA 1
ATOM 746 C C . GLN A 1 95 ? 11.985 5.934 -9.594 1.00 94.00 95 GLN A C 1
ATOM 748 O O . GLN A 1 95 ? 12.520 6.372 -8.577 1.00 94.00 95 GLN A O 1
ATOM 753 N N . VAL A 1 96 ? 11.258 6.686 -10.418 1.00 94.62 96 VAL A N 1
ATOM 754 C CA . VAL A 1 96 ? 10.810 8.053 -10.120 1.00 94.62 96 VAL A CA 1
ATOM 755 C C . VAL A 1 96 ? 9.300 8.017 -9.936 1.00 94.62 96 VAL A C 1
ATOM 757 O O . VAL A 1 96 ? 8.602 7.288 -10.648 1.00 94.62 96 VAL A O 1
ATOM 760 N N . PHE A 1 97 ? 8.795 8.794 -8.984 1.00 97.06 97 PHE A N 1
ATOM 761 C CA . PHE A 1 97 ? 7.394 8.762 -8.588 1.00 97.06 97 PHE A CA 1
ATOM 762 C C . PHE A 1 97 ? 6.730 10.123 -8.731 1.00 97.06 97 PHE A C 1
ATOM 764 O O . PHE A 1 97 ? 7.375 11.157 -8.597 1.00 97.06 97 PHE A O 1
ATOM 771 N N . ALA A 1 98 ? 5.422 10.108 -8.953 1.00 95.94 98 ALA A N 1
ATOM 772 C CA . ALA A 1 98 ? 4.570 11.280 -8.885 1.00 95.94 98 ALA A CA 1
ATOM 773 C C . ALA A 1 98 ? 3.951 11.383 -7.485 1.00 95.94 98 ALA A C 1
ATOM 775 O O . ALA A 1 98 ? 3.305 10.450 -7.003 1.00 95.94 98 ALA A O 1
ATOM 776 N N . SER A 1 99 ? 4.125 12.529 -6.835 1.00 95.44 99 SER A N 1
ATOM 777 C CA . SER A 1 99 ? 3.450 12.864 -5.583 1.00 95.44 99 SER A CA 1
ATOM 778 C C . SER A 1 99 ? 2.529 14.048 -5.808 1.00 95.44 99 SER A C 1
ATOM 780 O O . SER A 1 99 ? 2.925 15.036 -6.416 1.00 95.44 99 SER A O 1
ATOM 782 N N . VAL A 1 100 ? 1.303 13.952 -5.307 1.00 94.12 100 VAL A N 1
ATOM 783 C CA . VAL A 1 100 ? 0.307 15.018 -5.420 1.00 94.12 100 VAL A CA 1
ATOM 784 C C . VAL A 1 100 ? 0.314 15.885 -4.162 1.00 94.12 100 VAL A C 1
ATOM 786 O O . VAL A 1 100 ? 0.437 15.374 -3.046 1.00 94.12 100 VAL A O 1
ATOM 789 N N . SER A 1 101 ? 0.149 17.191 -4.348 1.00 93.38 101 SER A N 1
ATOM 790 C CA . SER A 1 101 ? -0.156 18.147 -3.288 1.00 93.38 101 SER A CA 1
ATOM 791 C C . SER A 1 101 ? -1.553 18.711 -3.521 1.00 93.38 101 SER A C 1
ATOM 793 O O . SER A 1 101 ? -1.893 19.129 -4.629 1.00 93.38 101 SER A O 1
ATOM 795 N N . PHE A 1 102 ? -2.387 18.693 -2.488 1.00 95.31 102 PHE A N 1
ATOM 796 C CA . PHE A 1 102 ? -3.758 19.187 -2.549 1.00 95.31 102 PHE A CA 1
ATOM 797 C C . PHE A 1 102 ? -4.175 19.791 -1.210 1.00 95.31 102 PHE A C 1
ATOM 799 O O . PHE A 1 102 ? -3.730 19.355 -0.145 1.00 95.31 102 PHE A O 1
ATOM 806 N N . ILE A 1 103 ? -5.061 20.781 -1.264 1.00 97.00 103 ILE A N 1
ATOM 807 C CA . ILE A 1 103 ? -5.702 21.362 -0.086 1.00 97.00 103 ILE A CA 1
ATOM 808 C C . ILE A 1 103 ? -6.967 20.554 0.187 1.00 97.00 103 ILE A C 1
ATOM 810 O O . ILE A 1 103 ? -7.830 20.430 -0.677 1.00 97.00 103 ILE A O 1
ATOM 814 N N . VAL A 1 104 ? -7.072 19.965 1.379 1.00 96.56 104 VAL A N 1
ATOM 815 C CA . VAL A 1 104 ? -8.284 19.239 1.781 1.00 96.56 104 VAL A CA 1
ATOM 816 C C . VAL A 1 104 ? -9.316 20.235 2.283 1.00 96.56 104 VAL A C 1
ATOM 818 O O . VAL A 1 104 ? -9.084 20.892 3.295 1.00 96.56 104 VAL A O 1
ATOM 821 N N . GLU A 1 105 ? -10.453 20.299 1.599 1.00 96.94 105 GLU A N 1
ATOM 822 C CA . GLU A 1 105 ? -11.594 21.118 2.007 1.00 96.94 105 GLU A CA 1
ATOM 823 C C . GLU A 1 105 ? -12.512 20.337 2.948 1.00 96.94 105 GLU A C 1
ATOM 825 O O . GLU A 1 105 ? -12.907 20.843 3.995 1.00 96.94 105 GLU A O 1
ATOM 830 N N . GLU A 1 106 ? -12.807 19.081 2.602 1.00 97.44 106 GLU A N 1
ATOM 831 C CA . GLU A 1 106 ? -13.698 18.212 3.369 1.00 97.44 106 GLU A CA 1
ATOM 832 C C . GLU A 1 106 ? -13.121 16.796 3.451 1.00 97.44 106 GLU A C 1
ATOM 834 O O . GLU A 1 106 ? -12.530 16.261 2.504 1.00 97.44 106 GLU A O 1
ATOM 839 N N . SER A 1 107 ? -13.265 16.184 4.624 1.00 97.38 107 SER A N 1
ATOM 840 C CA . SER A 1 107 ? -12.843 14.807 4.853 1.00 97.38 107 SER A CA 1
ATOM 841 C C . SER A 1 107 ? -13.531 14.201 6.063 1.00 97.38 107 SER A C 1
ATOM 843 O O . SER A 1 107 ? -13.776 14.906 7.041 1.00 97.38 107 SER A O 1
ATOM 845 N N . GLU A 1 108 ? -13.713 12.888 6.041 1.00 98.06 108 GLU A N 1
ATOM 846 C CA . GLU A 1 108 ? -14.356 12.116 7.102 1.00 98.06 108 GLU A CA 1
ATOM 847 C C . GLU A 1 108 ? -13.450 10.999 7.647 1.00 98.06 108 GLU A C 1
ATOM 849 O O . GLU A 1 108 ? -12.459 10.590 7.029 1.00 98.06 108 GLU A O 1
ATOM 854 N N . CYS A 1 109 ? -13.772 10.523 8.849 1.00 97.81 109 CYS A N 1
ATOM 855 C CA . CYS A 1 109 ? -13.166 9.334 9.438 1.00 97.81 109 CYS A CA 1
ATOM 856 C C . CYS A 1 109 ? -13.767 8.063 8.823 1.00 97.81 109 CYS A C 1
ATOM 858 O O . CYS A 1 109 ? -14.983 7.912 8.811 1.00 97.81 109 CYS A O 1
ATOM 860 N N . SER A 1 110 ? -12.936 7.102 8.411 1.00 97.38 110 SER A N 1
ATOM 861 C CA . SER A 1 110 ? -13.430 5.832 7.855 1.00 97.38 110 SER A CA 1
ATOM 862 C C . SER A 1 110 ? -14.170 4.937 8.856 1.00 97.38 110 SER A C 1
ATOM 864 O O . SER A 1 110 ? -14.845 4.013 8.429 1.00 97.38 110 SER A O 1
ATOM 866 N N . ILE A 1 111 ? -14.020 5.171 10.165 1.00 97.12 111 ILE A N 1
ATOM 867 C CA . ILE A 1 111 ? -14.613 4.327 11.218 1.00 97.12 111 ILE A CA 1
ATOM 868 C C . ILE A 1 111 ? -16.009 4.814 11.615 1.00 97.12 111 ILE A C 1
ATOM 870 O O . ILE A 1 111 ? -16.908 4.012 11.844 1.00 97.12 111 ILE A O 1
ATOM 874 N N . CYS A 1 112 ? -16.199 6.131 11.736 1.00 96.12 112 CYS A N 1
ATOM 875 C CA . CYS A 1 112 ? -17.457 6.709 12.223 1.00 96.12 112 CYS A CA 1
ATOM 876 C C . CYS A 1 112 ? -18.124 7.695 11.262 1.00 96.12 112 CYS A C 1
ATOM 878 O O . CYS A 1 112 ? -19.199 8.192 11.586 1.00 96.12 112 CYS A O 1
ATOM 880 N N . HIS A 1 113 ? -17.494 8.012 10.128 1.00 96.62 113 HIS A N 1
ATOM 881 C CA . HIS A 1 113 ? -17.970 8.974 9.124 1.00 96.62 113 HIS A CA 1
ATOM 882 C C . HIS A 1 113 ? -18.188 10.408 9.634 1.00 96.62 113 HIS A C 1
ATOM 884 O O . HIS A 1 113 ? -18.705 11.255 8.912 1.00 96.62 113 HIS A O 1
ATOM 890 N N . ALA A 1 114 ? -17.767 10.720 10.863 1.00 97.00 114 ALA A N 1
ATOM 891 C CA . ALA A 1 114 ? -17.739 12.092 11.353 1.00 97.00 114 ALA A CA 1
ATOM 892 C C . ALA A 1 114 ? -16.683 12.911 10.597 1.00 97.00 114 ALA A C 1
ATOM 894 O O . ALA A 1 114 ? -15.694 12.357 10.095 1.00 97.00 114 ALA A O 1
ATOM 895 N N . ALA A 1 115 ? -16.864 14.234 10.571 1.00 96.25 115 ALA A N 1
ATOM 896 C CA . ALA A 1 115 ? -15.867 15.146 10.031 1.00 96.25 115 ALA A CA 1
ATOM 897 C C . ALA A 1 115 ? -14.514 14.905 10.718 1.00 96.25 115 ALA A C 1
ATOM 899 O O . ALA A 1 115 ? -14.409 14.781 11.942 1.00 96.25 115 ALA A O 1
ATOM 900 N N . TYR A 1 116 ? -13.462 14.769 9.915 1.00 91.12 116 TYR A N 1
ATOM 901 C CA . TYR A 1 116 ? -12.154 14.392 10.431 1.00 91.12 116 TYR A CA 1
ATOM 902 C C . TYR A 1 116 ? -11.612 15.485 11.364 1.00 91.12 116 TYR A C 1
ATOM 904 O O . TYR A 1 116 ? -11.453 16.631 10.953 1.00 91.12 116 TYR A O 1
ATOM 912 N N . GLY A 1 117 ? -11.286 15.114 12.604 1.00 90.19 117 GLY A N 1
ATOM 913 C CA . GLY A 1 117 ? -10.898 16.046 13.671 1.00 90.19 117 GLY A CA 1
ATOM 914 C C . GLY A 1 117 ? -11.994 16.293 14.712 1.00 90.19 117 GLY A C 1
ATOM 915 O O . GLY A 1 117 ? -11.689 16.803 15.784 1.00 90.19 117 GLY A O 1
ATOM 916 N N . GLU A 1 118 ? -13.232 15.869 14.443 1.00 95.25 118 GLU A N 1
ATOM 917 C CA . GLU A 1 118 ? -14.356 15.923 15.392 1.00 95.25 118 GLU A CA 1
ATOM 918 C C . GLU A 1 118 ? -14.593 14.587 16.126 1.00 95.25 118 GLU A C 1
ATOM 920 O O . GLU A 1 118 ? -15.572 14.432 16.853 1.00 95.25 118 GLU A O 1
ATOM 925 N N . CYS A 1 119 ? -13.706 13.603 15.950 1.00 95.69 119 CYS A N 1
ATOM 926 C CA . CYS A 1 119 ? -13.753 12.307 16.626 1.00 95.69 119 CYS A CA 1
ATOM 927 C C . CYS A 1 119 ? -12.387 11.917 17.206 1.00 95.69 119 CYS A C 1
ATOM 929 O O . CYS A 1 119 ? -11.351 12.352 16.705 1.00 95.69 119 CYS A O 1
ATOM 931 N N . ASP A 1 120 ? -12.382 10.994 18.170 1.00 95.31 120 ASP A N 1
ATOM 932 C CA . ASP A 1 120 ? -11.160 10.508 18.831 1.00 95.31 120 ASP A CA 1
ATOM 933 C C . ASP A 1 120 ? -10.405 9.412 18.043 1.00 95.31 120 ASP A C 1
ATOM 935 O O . ASP A 1 120 ? -9.379 8.897 18.497 1.00 95.31 120 ASP A O 1
ATOM 939 N N . HIS A 1 121 ? -10.887 9.029 16.854 1.00 96.31 121 HIS A N 1
ATOM 940 C CA . HIS A 1 121 ? -10.214 8.038 16.013 1.00 96.31 121 HIS A CA 1
ATOM 941 C C . HIS A 1 121 ? -8.939 8.608 15.379 1.00 96.31 121 HIS A C 1
ATOM 943 O O . HIS A 1 121 ? -8.960 9.609 14.663 1.00 96.31 121 HIS A O 1
ATOM 949 N N . ILE A 1 122 ? -7.820 7.915 15.576 1.00 96.12 122 ILE A N 1
ATOM 950 C CA . ILE A 1 122 ? -6.502 8.330 15.095 1.00 96.12 122 ILE A CA 1
ATOM 951 C C . ILE A 1 122 ? -6.179 7.578 13.804 1.00 96.12 122 ILE A C 1
ATOM 953 O O . ILE A 1 122 ? -6.171 6.346 13.784 1.00 96.12 122 ILE A O 1
ATOM 957 N N . LYS A 1 123 ? -5.846 8.309 12.732 1.00 95.06 123 LYS A N 1
ATOM 958 C CA . LYS A 1 123 ? -5.413 7.716 11.458 1.00 95.06 123 LYS A CA 1
ATOM 959 C C . LYS A 1 123 ? -4.286 6.702 11.674 1.00 95.06 123 LYS A C 1
ATOM 961 O O . LYS A 1 123 ? -3.263 7.006 12.285 1.00 95.06 123 LYS A O 1
ATOM 966 N N . GLY A 1 124 ? -4.460 5.515 11.104 1.00 95.00 124 GLY A N 1
ATOM 967 C CA . GLY A 1 124 ? -3.517 4.407 11.174 1.00 95.00 124 GLY A CA 1
ATOM 968 C C . GLY A 1 124 ? -3.624 3.558 12.438 1.00 95.00 124 GLY A C 1
ATOM 969 O O . GLY A 1 124 ? -2.856 2.609 12.546 1.00 95.00 124 GLY A O 1
ATOM 970 N N . ARG A 1 125 ? -4.542 3.862 13.367 1.00 96.94 125 ARG A N 1
ATOM 971 C CA . ARG A 1 125 ? -4.860 2.972 14.491 1.00 96.94 125 ARG A CA 1
ATOM 972 C C . ARG A 1 125 ? -6.002 2.012 14.148 1.00 96.94 125 ARG A C 1
ATOM 974 O O . ARG A 1 125 ? -6.863 2.379 13.345 1.00 96.94 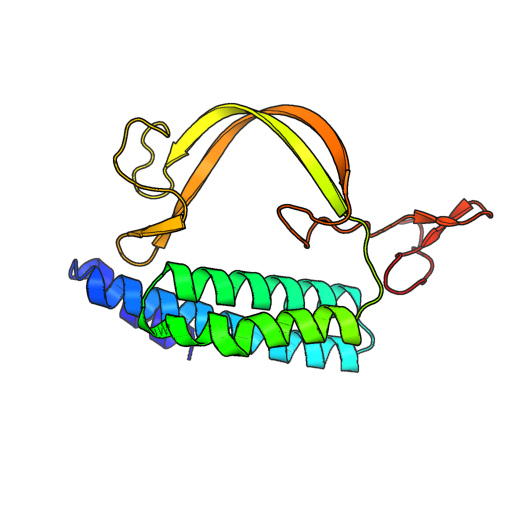125 ARG A O 1
ATOM 981 N N . PRO A 1 126 ? -6.005 0.810 14.741 1.00 97.50 126 PRO A N 1
ATOM 982 C CA . PRO A 1 126 ? -7.044 -0.180 14.533 1.00 97.50 126 PRO A CA 1
ATOM 983 C C . PRO A 1 126 ? -8.247 0.081 15.444 1.00 97.50 126 PRO A C 1
ATOM 985 O O . PRO A 1 126 ? -8.083 0.427 16.613 1.00 97.50 126 PRO A O 1
ATOM 988 N N . TYR A 1 127 ? -9.443 -0.114 14.902 1.00 97.62 127 TYR A N 1
ATOM 989 C CA . TYR A 1 127 ? -10.719 -0.039 15.602 1.00 97.62 127 TYR A CA 1
ATOM 990 C C . TYR A 1 127 ? -11.612 -1.137 15.040 1.00 97.62 127 TYR A C 1
ATOM 992 O O . TYR A 1 127 ? -11.869 -1.159 13.838 1.00 97.62 127 TYR A O 1
ATOM 1000 N N . MET A 1 128 ? -12.056 -2.061 15.894 1.00 96.81 128 MET A N 1
ATOM 1001 C CA . MET A 1 128 ? -12.973 -3.142 15.511 1.00 96.81 128 MET A CA 1
ATOM 1002 C C . MET A 1 128 ? -12.592 -3.884 14.213 1.00 96.81 128 MET A C 1
ATOM 1004 O O . MET A 1 128 ? -13.437 -4.150 13.363 1.00 96.81 128 MET A O 1
ATOM 1008 N N . GLY A 1 129 ? -11.317 -4.249 14.048 1.00 96.94 129 GLY A N 1
ATOM 1009 C CA . GLY A 1 129 ? -10.862 -5.019 12.887 1.00 96.94 129 GLY A CA 1
ATOM 1010 C C . GLY A 1 129 ? -10.699 -4.208 11.596 1.00 96.94 129 GLY A C 1
ATOM 1011 O O . GLY A 1 129 ? -10.592 -4.804 10.518 1.00 96.94 129 GLY A O 1
ATOM 1012 N N . GLU A 1 130 ? -10.612 -2.877 11.699 1.00 97.06 130 GLU A N 1
ATOM 1013 C CA . GLU A 1 130 ? -10.327 -1.955 10.594 1.00 97.06 130 GLU A CA 1
ATOM 1014 C C . GLU A 1 130 ? -9.285 -0.895 10.989 1.00 97.06 130 GLU A C 1
ATOM 1016 O O . GLU A 1 130 ? -9.243 -0.446 12.130 1.00 97.06 130 GLU A O 1
ATOM 1021 N N . LEU A 1 131 ? -8.431 -0.460 10.053 1.00 97.56 131 LEU A N 1
ATOM 1022 C CA . LEU A 1 131 ? -7.533 0.679 10.290 1.00 97.56 131 LEU A CA 1
ATOM 1023 C C . LEU A 1 131 ? -8.260 1.987 9.977 1.00 97.56 131 LEU A C 1
ATOM 1025 O O . LEU A 1 131 ? -8.792 2.157 8.882 1.00 97.56 131 LEU A O 1
ATOM 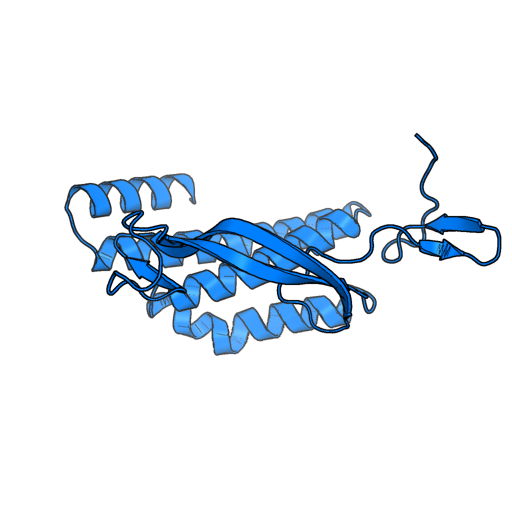1029 N N . CYS A 1 132 ? -8.203 2.952 10.894 1.00 97.75 132 CYS A N 1
ATOM 1030 C CA . CYS A 1 132 ? -8.744 4.281 10.643 1.00 97.75 132 CYS A CA 1
ATOM 1031 C C . CYS A 1 132 ? -7.979 4.974 9.508 1.00 97.75 132 CYS A C 1
ATOM 1033 O O . CYS A 1 132 ? -6.758 5.162 9.564 1.00 97.75 132 CYS A O 1
ATOM 1035 N N . ALA A 1 133 ? -8.716 5.413 8.497 1.00 96.31 133 ALA A N 1
ATOM 1036 C CA . ALA A 1 133 ? -8.241 6.231 7.401 1.00 96.31 133 ALA A CA 1
ATOM 1037 C C . ALA A 1 133 ? -8.990 7.568 7.378 1.00 96.31 133 ALA A C 1
ATOM 1039 O O . ALA A 1 133 ? -10.129 7.692 7.829 1.00 96.31 133 ALA A O 1
ATOM 1040 N N . ARG A 1 134 ? -8.324 8.584 6.827 1.00 96.06 134 ARG A N 1
ATOM 1041 C CA . ARG A 1 134 ? -8.959 9.853 6.473 1.00 96.06 134 ARG A CA 1
ATOM 1042 C C . ARG A 1 134 ? -9.456 9.733 5.040 1.00 96.06 134 ARG A C 1
ATOM 1044 O O . ARG A 1 134 ? -8.630 9.613 4.136 1.00 96.06 134 ARG A O 1
ATOM 1051 N N . ILE A 1 135 ? -10.766 9.779 4.851 1.00 97.00 135 ILE A N 1
ATOM 1052 C CA . ILE A 1 135 ? -11.394 9.774 3.533 1.00 97.00 135 ILE A CA 1
ATOM 1053 C C . ILE A 1 135 ? -11.535 11.231 3.108 1.00 97.00 135 ILE A C 1
ATOM 1055 O O . ILE A 1 135 ? -12.242 12.002 3.748 1.00 97.00 135 ILE A O 1
ATOM 1059 N N . VAL A 1 136 ? -10.809 11.636 2.071 1.00 96.31 136 VAL A N 1
ATOM 1060 C CA . VAL A 1 136 ? -10.918 12.986 1.507 1.00 96.31 136 VAL A CA 1
ATOM 1061 C C . VAL A 1 136 ? -12.095 12.992 0.539 1.00 96.31 136 VAL A C 1
ATOM 1063 O O . VAL A 1 136 ? -12.05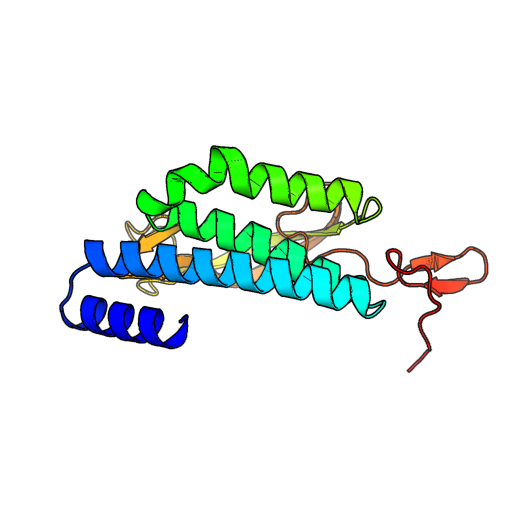2 12.296 -0.471 1.00 96.31 136 VAL A O 1
ATOM 1066 N N . THR A 1 137 ? -13.143 13.746 0.863 1.00 96.69 137 THR A N 1
ATOM 1067 C CA . THR A 1 137 ? -14.371 13.841 0.056 1.00 96.69 137 THR A CA 1
ATOM 1068 C C . THR A 1 137 ? -14.349 15.051 -0.873 1.00 96.69 137 THR A C 1
ATOM 1070 O O . THR A 1 137 ? -14.977 15.020 -1.930 1.00 96.69 137 THR A O 1
ATOM 1073 N N . LYS A 1 138 ? -13.587 16.094 -0.516 1.00 97.56 138 LYS A N 1
ATOM 1074 C CA . LYS A 1 138 ? -13.394 17.292 -1.334 1.00 97.56 138 LYS A CA 1
ATOM 1075 C C . LYS A 1 138 ? -11.988 17.857 -1.160 1.00 97.56 138 LYS A C 1
ATOM 1077 O O . LYS A 1 138 ? -11.526 18.069 -0.034 1.00 97.56 138 LYS A O 1
ATOM 1082 N N . CYS A 1 139 ? -11.307 18.118 -2.268 1.00 97.00 139 CYS A N 1
ATOM 1083 C CA . CYS A 1 139 ? -9.992 18.745 -2.269 1.00 97.00 139 CYS A CA 1
ATOM 1084 C C . CYS A 1 139 ? -9.742 19.570 -3.532 1.00 97.00 139 CYS A C 1
ATOM 1086 O O . CYS A 1 139 ? -10.362 19.335 -4.568 1.00 97.00 139 CYS A O 1
ATOM 1088 N N . ASP A 1 140 ? -8.789 20.493 -3.420 1.00 97.31 140 ASP A N 1
ATOM 1089 C CA . ASP A 1 140 ? -8.268 21.293 -4.524 1.00 97.31 140 ASP A CA 1
ATOM 1090 C C . ASP A 1 140 ? -6.814 20.897 -4.817 1.00 97.31 140 ASP A C 1
ATOM 1092 O O . ASP A 1 140 ? -5.919 21.088 -3.982 1.00 97.31 140 ASP A O 1
ATOM 1096 N N . VAL A 1 141 ? -6.579 20.299 -5.986 1.00 95.88 141 VAL A N 1
ATOM 1097 C CA . VAL A 1 141 ? -5.258 19.807 -6.402 1.00 95.88 141 VAL A CA 1
ATOM 1098 C C . VAL A 1 141 ? -4.388 20.981 -6.826 1.00 95.88 141 VAL A C 1
ATOM 1100 O O . VAL A 1 141 ? -4.721 21.703 -7.757 1.00 95.88 141 VAL A O 1
ATOM 1103 N N . GLN A 1 142 ? -3.246 21.138 -6.160 1.00 96.56 142 GLN A N 1
ATOM 1104 C CA . GLN A 1 142 ? -2.329 22.250 -6.399 1.00 96.56 142 GLN A CA 1
ATOM 1105 C C . GLN A 1 142 ? -1.260 21.875 -7.421 1.00 96.56 142 GLN A C 1
ATOM 1107 O O . GLN A 1 142 ? -1.027 22.591 -8.390 1.00 96.56 142 GLN A O 1
ATOM 1112 N N . GLU A 1 143 ? -0.598 20.741 -7.200 1.00 95.44 143 GLU A N 1
ATOM 1113 C CA . GLU A 1 143 ? 0.529 20.324 -8.025 1.00 95.44 143 GLU A CA 1
ATOM 1114 C C . GLU A 1 143 ? 0.746 18.812 -7.988 1.00 95.44 143 GLU A C 1
ATOM 1116 O O . GLU A 1 143 ? 0.270 18.096 -7.099 1.00 95.44 143 GLU A O 1
ATOM 1121 N N . VAL A 1 144 ? 1.523 18.348 -8.964 1.00 95.81 144 VAL A N 1
ATOM 1122 C CA . VAL A 1 144 ? 2.120 17.018 -8.986 1.00 95.81 144 VAL A CA 1
ATOM 1123 C C . VAL A 1 144 ? 3.624 17.193 -9.152 1.00 95.81 144 VAL A C 1
ATOM 1125 O O . VAL A 1 144 ? 4.082 17.761 -10.143 1.00 95.81 144 VAL A O 1
ATOM 1128 N N . SER A 1 145 ? 4.388 16.705 -8.183 1.00 95.69 145 SER A N 1
ATOM 1129 C CA . SER A 1 145 ? 5.848 16.783 -8.164 1.00 95.69 145 SER A CA 1
ATOM 1130 C C . SER A 1 145 ? 6.459 15.418 -8.460 1.00 95.69 145 SER A C 1
ATOM 1132 O O . SER A 1 145 ? 5.931 14.385 -8.041 1.00 95.69 145 SER A O 1
ATOM 1134 N N . LEU A 1 146 ? 7.606 15.411 -9.139 1.00 96.06 146 LEU A N 1
ATOM 1135 C CA . LEU A 1 146 ? 8.427 14.211 -9.278 1.00 96.06 146 LEU A CA 1
ATOM 1136 C C . LEU A 1 146 ? 9.331 14.065 -8.053 1.00 96.06 146 LEU A C 1
ATOM 1138 O O . LEU A 1 146 ? 10.049 15.000 -7.699 1.00 96.06 146 LEU A O 1
ATOM 1142 N N . VAL A 1 147 ? 9.284 12.905 -7.402 1.00 95.62 147 VAL A N 1
ATOM 1143 C CA . VAL A 1 147 ? 9.997 12.632 -6.148 1.00 95.62 147 VAL A CA 1
ATOM 1144 C C . VAL A 1 147 ? 10.652 11.254 -6.165 1.00 95.62 147 VAL A C 1
ATOM 1146 O O . VAL A 1 147 ? 10.208 10.343 -6.866 1.00 95.62 147 VAL A O 1
ATOM 1149 N N . GLU A 1 148 ? 11.700 11.094 -5.358 1.00 93.12 148 GLU A N 1
ATOM 1150 C CA . GLU A 1 148 ? 12.338 9.792 -5.115 1.00 93.12 148 GLU A CA 1
ATOM 1151 C C . GLU A 1 148 ? 11.606 8.988 -4.026 1.00 93.12 148 GLU A C 1
ATOM 1153 O O . GLU A 1 148 ? 11.516 7.768 -4.118 1.00 93.12 148 GLU A O 1
ATOM 1158 N N . GLU A 1 149 ? 11.025 9.666 -3.031 1.00 92.38 149 GLU A N 1
ATOM 1159 C CA . GLU A 1 149 ? 10.360 9.046 -1.878 1.00 92.38 149 GLU A CA 1
ATOM 1160 C C . GLU A 1 149 ? 8.888 9.500 -1.798 1.00 92.38 149 GLU A C 1
ATOM 1162 O O . GLU A 1 149 ? 8.587 10.539 -1.202 1.00 92.38 149 GLU A O 1
ATOM 1167 N N . PRO A 1 150 ? 7.948 8.773 -2.433 1.00 94.31 150 PRO A N 1
ATOM 1168 C CA . PRO A 1 150 ? 6.532 9.130 -2.446 1.00 94.31 150 PRO A CA 1
ATOM 1169 C C . PRO A 1 150 ? 5.796 8.616 -1.203 1.00 94.31 150 PRO A C 1
ATOM 1171 O O . PRO A 1 150 ? 6.216 7.666 -0.543 1.00 94.31 150 PRO A O 1
ATOM 1174 N N . ALA A 1 151 ? 4.596 9.148 -0.959 1.00 90.75 151 ALA A N 1
ATOM 1175 C CA . ALA A 1 151 ? 3.663 8.543 -0.004 1.00 90.75 151 ALA A CA 1
ATOM 1176 C C . ALA A 1 151 ? 3.174 7.148 -0.450 1.00 90.75 151 ALA A C 1
ATOM 1178 O O . ALA A 1 151 ? 2.855 6.307 0.387 1.00 90.75 151 ALA A O 1
ATOM 1179 N N . SER A 1 152 ? 3.108 6.904 -1.765 1.00 92.94 152 SER A N 1
ATOM 1180 C CA . SER A 1 152 ? 2.750 5.613 -2.356 1.00 92.94 152 SER A CA 1
ATOM 1181 C C . SER A 1 152 ? 3.689 5.271 -3.507 1.00 92.94 152 SER A C 1
ATOM 1183 O O . SER A 1 152 ? 3.751 5.986 -4.507 1.00 92.94 152 SER A O 1
ATOM 1185 N N . LYS A 1 153 ? 4.379 4.133 -3.397 1.00 96.06 153 LYS A N 1
ATOM 1186 C CA . LYS A 1 153 ? 5.262 3.607 -4.450 1.00 96.06 153 LYS A CA 1
ATOM 1187 C C . LYS A 1 153 ? 4.502 3.000 -5.637 1.00 96.06 153 LYS A C 1
ATOM 1189 O O . LYS A 1 153 ? 5.118 2.609 -6.626 1.00 96.06 153 LYS A O 1
ATOM 1194 N N . HIS A 1 154 ? 3.169 2.950 -5.586 1.00 96.06 154 HIS A N 1
ATOM 1195 C CA . HIS A 1 154 ? 2.360 2.649 -6.770 1.00 96.06 154 HIS A CA 1
ATOM 1196 C C . HIS A 1 154 ? 2.391 3.786 -7.793 1.00 96.06 154 HIS A C 1
ATOM 1198 O O . HIS A 1 154 ? 2.246 3.529 -8.983 1.00 96.06 154 HIS A O 1
ATOM 1204 N N . CYS A 1 155 ? 2.638 5.022 -7.355 1.00 95.75 155 CYS A N 1
ATOM 1205 C CA . CYS A 1 155 ? 2.662 6.203 -8.214 1.00 95.75 155 CYS A CA 1
ATOM 1206 C C . CYS A 1 155 ? 3.977 6.341 -9.002 1.00 95.75 155 CYS A C 1
ATOM 1208 O O . CYS A 1 155 ? 4.486 7.449 -9.158 1.00 95.75 155 CYS A O 1
ATOM 1210 N N . ARG A 1 156 ? 4.577 5.231 -9.454 1.00 95.50 156 ARG A N 1
ATOM 1211 C CA . ARG A 1 156 ? 5.773 5.275 -10.307 1.00 95.50 156 ARG A CA 1
ATOM 1212 C C . ARG A 1 156 ? 5.403 5.824 -11.681 1.00 95.50 156 ARG A C 1
ATOM 1214 O O . ARG A 1 156 ? 4.279 5.631 -12.142 1.00 95.50 156 ARG A O 1
ATOM 1221 N N . LEU A 1 157 ? 6.360 6.429 -12.372 1.00 94.38 157 LEU A N 1
ATOM 1222 C CA . LEU A 1 157 ? 6.193 6.699 -13.796 1.00 94.38 157 LEU A CA 1
ATOM 1223 C C . LEU A 1 157 ? 6.152 5.371 -14.567 1.00 94.38 157 LEU A C 1
ATOM 1225 O O . LEU A 1 157 ? 7.022 4.515 -14.401 1.00 94.38 157 LEU A O 1
ATOM 1229 N N . THR A 1 158 ? 5.123 5.198 -15.394 1.00 94.38 158 THR A N 1
ATOM 1230 C CA . THR A 1 158 ? 4.923 4.006 -16.239 1.00 94.38 158 THR A CA 1
ATOM 1231 C C . THR A 1 158 ? 5.208 4.269 -17.711 1.00 94.38 158 THR A C 1
ATOM 1233 O O . THR A 1 158 ? 5.203 3.332 -18.499 1.00 94.38 158 THR A O 1
ATOM 1236 N N . ALA A 1 159 ? 5.443 5.528 -18.085 1.00 93.38 159 ALA A N 1
ATOM 1237 C CA . ALA A 1 159 ? 5.682 5.949 -19.455 1.00 93.38 159 ALA A CA 1
ATOM 1238 C C . ALA A 1 159 ? 6.604 7.177 -19.475 1.00 93.38 159 ALA A C 1
ATOM 1240 O O . ALA A 1 159 ? 6.311 8.183 -18.828 1.00 93.38 159 ALA A O 1
ATOM 1241 N N . VAL A 1 160 ? 7.706 7.097 -20.218 1.00 92.06 160 VAL A N 1
ATOM 1242 C CA . VAL A 1 160 ? 8.622 8.214 -20.498 1.00 92.06 160 VAL A CA 1
ATOM 1243 C C . VAL A 1 160 ? 9.001 8.205 -21.975 1.00 92.06 160 VAL A C 1
ATOM 1245 O O . VAL A 1 160 ? 9.126 7.135 -22.564 1.00 92.06 160 VAL A O 1
ATOM 1248 N N . SER A 1 161 ? 9.172 9.383 -22.570 1.00 93.12 161 SER A N 1
ATOM 1249 C CA . SER A 1 161 ? 9.694 9.507 -23.935 1.00 93.12 161 SER A CA 1
ATOM 1250 C C . SER A 1 161 ? 11.213 9.374 -23.926 1.00 93.12 161 SER A C 1
ATOM 1252 O O . SER A 1 161 ? 11.872 10.007 -23.099 1.00 93.12 161 SER A O 1
ATOM 1254 N N . ASP A 1 162 ? 11.764 8.600 -24.858 1.00 88.38 162 ASP A N 1
ATOM 1255 C CA . ASP A 1 162 ? 13.193 8.641 -25.176 1.00 88.38 162 ASP A CA 1
ATOM 1256 C C . ASP A 1 162 ? 13.542 9.819 -26.111 1.00 88.38 162 ASP A C 1
ATOM 1258 O O . ASP A 1 162 ? 12.686 10.650 -26.436 1.00 88.38 162 ASP A O 1
ATOM 1262 N N . GLU A 1 163 ? 14.819 9.915 -26.499 1.00 89.25 163 GLU A N 1
ATOM 1263 C CA . GLU A 1 163 ? 15.354 10.971 -27.376 1.00 89.25 163 GLU A CA 1
ATOM 1264 C C . GLU A 1 163 ? 14.719 10.968 -28.778 1.00 89.25 163 GLU A C 1
ATOM 1266 O O . GLU A 1 163 ? 14.653 12.017 -29.420 1.00 89.25 163 GLU A O 1
ATOM 1271 N N . ASP A 1 164 ? 14.204 9.817 -29.221 1.00 89.81 164 ASP A N 1
ATOM 1272 C CA . ASP A 1 164 ? 13.557 9.628 -30.520 1.00 89.81 164 ASP A CA 1
ATOM 1273 C C . ASP A 1 164 ? 12.034 9.865 -30.459 1.00 89.81 164 ASP A C 1
ATOM 1275 O O . ASP A 1 164 ? 11.336 9.719 -31.465 1.00 89.81 164 ASP A O 1
ATOM 1279 N N . GLY A 1 165 ? 11.495 10.246 -29.294 1.00 90.56 165 GLY A N 1
ATOM 1280 C CA . GLY A 1 165 ? 10.061 10.466 -29.093 1.00 90.56 165 GLY A CA 1
ATOM 1281 C C . GLY A 1 165 ? 9.266 9.192 -28.789 1.00 90.56 165 GLY A C 1
ATOM 1282 O O . GLY A 1 165 ? 8.035 9.231 -28.767 1.00 90.56 165 GLY A O 1
ATOM 1283 N N . VAL A 1 166 ? 9.932 8.053 -28.579 1.00 92.19 166 VAL A N 1
ATOM 1284 C CA . VAL A 1 166 ? 9.271 6.766 -28.345 1.00 92.19 166 VAL A CA 1
ATOM 1285 C C . VAL A 1 166 ? 8.947 6.609 -26.864 1.00 92.19 166 VAL A C 1
ATOM 1287 O O . VAL A 1 166 ? 9.821 6.695 -26.000 1.00 92.19 166 VAL A O 1
ATOM 1290 N N . MET A 1 167 ? 7.679 6.324 -26.563 1.00 94.50 167 MET A N 1
ATOM 1291 C CA . MET A 1 167 ? 7.227 6.067 -25.197 1.00 94.50 167 MET A CA 1
ATOM 1292 C C . MET A 1 167 ? 7.673 4.682 -24.722 1.00 94.50 167 MET A C 1
ATOM 1294 O O . MET A 1 167 ? 7.441 3.676 -25.397 1.00 94.50 167 MET A O 1
ATOM 1298 N N . ARG A 1 168 ? 8.279 4.616 -23.535 1.00 92.75 168 ARG A N 1
ATOM 1299 C CA . ARG A 1 168 ? 8.762 3.377 -22.908 1.00 92.75 168 ARG A CA 1
ATOM 1300 C C . ARG A 1 168 ? 8.368 3.289 -21.441 1.00 92.75 168 ARG A C 1
ATOM 1302 O O . ARG A 1 168 ? 8.285 4.319 -20.772 1.00 92.75 168 ARG A O 1
ATOM 1309 N N . ASP A 1 169 ? 8.193 2.075 -20.922 1.00 92.19 169 ASP A N 1
ATOM 1310 C CA . ASP A 1 169 ? 8.094 1.866 -19.469 1.00 92.19 169 ASP A CA 1
ATOM 1311 C C . ASP A 1 169 ? 9.501 1.986 -18.845 1.00 92.19 169 ASP A C 1
ATOM 1313 O O . ASP A 1 169 ? 10.382 1.207 -19.212 1.00 92.19 169 ASP A O 1
ATOM 1317 N N . PRO A 1 170 ? 9.749 2.905 -17.889 1.00 91.19 170 PRO A N 1
ATOM 1318 C CA . PRO A 1 170 ? 11.044 3.022 -17.207 1.00 91.19 170 PRO A CA 1
ATOM 1319 C C . PRO A 1 170 ? 11.530 1.739 -16.523 1.00 91.19 170 PRO A C 1
ATOM 1321 O O . PRO A 1 170 ? 12.720 1.598 -16.243 1.00 91.19 170 PRO A O 1
ATOM 1324 N N . LEU A 1 171 ? 10.613 0.824 -16.204 1.00 92.38 171 LEU A N 1
ATOM 1325 C CA . LEU A 1 171 ? 10.913 -0.408 -15.500 1.00 92.38 171 LEU A CA 1
ATOM 1326 C C . LEU A 1 171 ? 11.316 -1.551 -16.441 1.00 92.38 171 LEU A C 1
ATOM 1328 O O . LEU A 1 171 ? 12.276 -2.255 -16.134 1.00 92.38 171 LEU A O 1
ATOM 1332 N N . SER A 1 172 ? 10.595 -1.756 -17.552 1.00 90.69 172 SER A N 1
ATOM 1333 C CA . SER A 1 172 ? 10.901 -2.825 -18.523 1.00 90.69 172 SER A CA 1
ATOM 1334 C C . SER A 1 172 ? 11.740 -2.356 -19.715 1.00 90.69 172 SER A C 1
ATOM 1336 O O . SER A 1 172 ? 12.339 -3.182 -20.397 1.00 90.69 172 SER A O 1
ATOM 1338 N N . LEU A 1 173 ? 11.805 -1.042 -19.962 1.00 88.50 173 LEU A N 1
ATOM 1339 C CA . LEU A 1 173 ? 12.385 -0.394 -21.150 1.00 88.50 173 LEU A CA 1
ATOM 1340 C C . LEU A 1 173 ? 11.707 -0.774 -22.477 1.00 88.50 173 LEU A C 1
ATOM 1342 O O . LEU A 1 173 ? 12.172 -0.390 -23.560 1.00 88.50 173 LEU A O 1
ATOM 1346 N N . GLU A 1 174 ? 10.592 -1.498 -22.402 1.00 89.88 174 GLU A N 1
ATOM 1347 C CA . GLU A 1 174 ? 9.794 -1.878 -23.555 1.00 89.88 174 GLU A CA 1
ATOM 1348 C C . GLU A 1 174 ? 9.076 -0.662 -24.131 1.00 89.88 174 GLU A C 1
ATOM 1350 O O . GLU A 1 174 ? 8.622 0.223 -23.403 1.00 89.88 174 GLU A O 1
ATOM 1355 N N . GLN A 1 175 ? 8.956 -0.645 -25.456 1.00 91.06 175 GLN A N 1
ATOM 1356 C CA . GLN A 1 175 ? 8.155 0.343 -26.158 1.00 91.06 175 GLN A CA 1
ATOM 1357 C C . GLN A 1 175 ? 6.674 0.133 -25.841 1.00 91.06 175 GLN A C 1
ATOM 1359 O O . GLN A 1 175 ? 6.126 -0.955 -26.041 1.00 91.06 175 GLN A O 1
ATOM 1364 N N . LEU A 1 176 ? 6.021 1.204 -25.406 1.00 87.19 176 LEU A N 1
ATOM 1365 C CA . LEU A 1 176 ? 4.578 1.250 -25.251 1.00 87.19 176 LEU A CA 1
ATOM 1366 C C . LEU A 1 176 ? 3.962 1.419 -26.642 1.00 87.19 176 LEU A C 1
ATOM 1368 O O . LEU A 1 176 ? 4.360 2.297 -27.408 1.00 87.19 176 LEU A O 1
ATOM 1372 N N . ARG A 1 177 ? 3.032 0.534 -27.003 1.00 77.50 177 ARG A N 1
ATOM 1373 C CA . ARG A 1 177 ? 2.284 0.665 -28.259 1.00 77.50 177 ARG A CA 1
ATOM 1374 C C . ARG A 1 177 ? 1.269 1.795 -28.098 1.00 77.50 177 ARG A C 1
ATOM 1376 O O . ARG A 1 177 ? 0.636 1.879 -27.050 1.00 77.50 177 ARG A O 1
ATOM 1383 N N . GLU A 1 178 ? 1.127 2.633 -29.120 1.00 62.03 178 GLU A N 1
ATOM 1384 C CA . GLU A 1 178 ? -0.011 3.551 -29.215 1.00 62.03 178 GLU A CA 1
ATOM 1385 C C . GLU A 1 178 ? -1.293 2.706 -29.323 1.00 62.03 178 GLU A C 1
ATOM 1387 O O . GLU A 1 178 ? -1.338 1.762 -30.120 1.00 62.03 178 GLU A O 1
ATOM 1392 N N . GLU A 1 179 ? -2.272 2.982 -28.456 1.00 53.22 179 GLU A N 1
ATOM 1393 C CA . GLU A 1 179 ? -3.608 2.362 -28.488 1.00 53.22 179 GLU A CA 1
ATOM 1394 C C . GLU A 1 179 ? -4.447 2.866 -29.668 1.00 53.22 179 GLU A C 1
ATOM 1396 O O . GLU A 1 179 ? -4.398 4.083 -29.965 1.00 53.22 179 GLU A O 1
#

Sequence (179 aa):
MIERTTRLKGDAVATRDEAIANELLAYEYMLDALANELDMYIALKQDAPGRAWTHLVNAQMAASHAVKAHEVAARLELLYIPRLHALERLCFPKQVFASVSFIVEESECSICHAAYGECDHIKGRPYMGE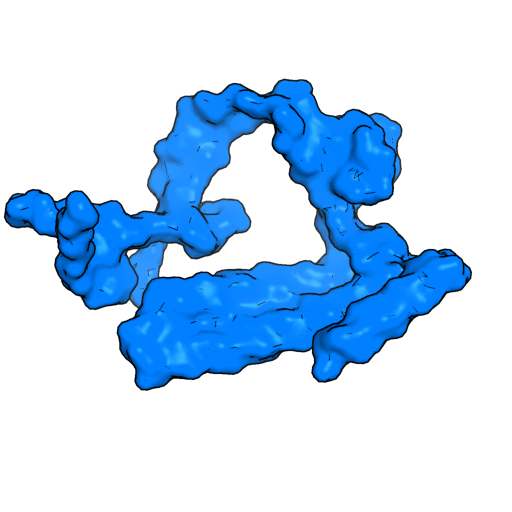LCARIVTKCDVQEVSLVEEPASKHCRLTAVSDEDGVMRDPLSLEQLREE

Foldseek 3Di:
DLVVLVVQLVVCLVVVNFQSNLLSLLVNLQVLLVVLCVQLVVCVVVVNNLSSLVSLLSSLVSLLLSVQSDVVSVVCVVPVNVVSVVCCPPVWDQFKFKAWDKAQPWKAKPPPRPTPPPDPQDASHGGSNDGIDIGRPDIGTDDIDIDRDYPGPNRTDQWDQDPVRFIAGPTSRDTDDDD

pLDDT: mean 95.05, st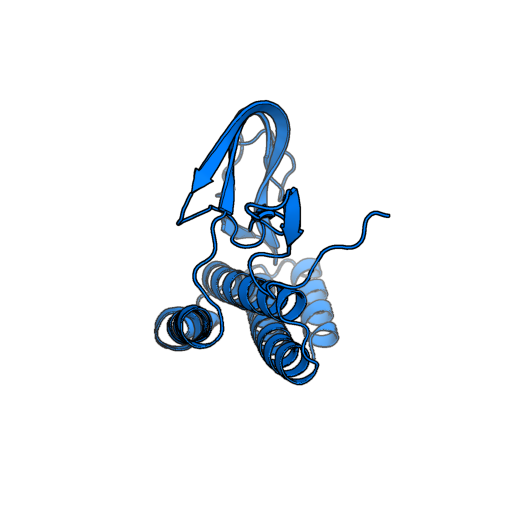d 5.32, range [53.22, 98.75]

Secondary structure (DSSP, 8-state):
-HHHHHHHHHHHHHTT-HHHHHHHHHHHHHHHHHHHHHHHHHHHHTT-HHHHHHHHHHHHHHHHHHHHH-GGGTHIIIIIHHHHHHHHHHHS----EEEEEEEEEEEEETTT-PBTTSSSPPTT-EETTEE--EEEEEEEEEEEEEESS-S-TT-B---EE-TTS-EE-TTT-PBPPP-

Radius of gyration: 19.14 Å; chains: 1; bounding box: 38×42×51 Å